Protein AF-A0A0S6U8K5-F1 (afdb_monomer)

Nearest PDB structures (foldseek):
  2ozz-assembly2_B  TM=3.260E-01  e=3.771E+00  Shigella flexneri 2a
  1poy-assembly1_2  TM=2.759E-01  e=5.690E+00  Escherichia coli

Mean predicted aligned error: 10.48 Å

Foldseek 3Di:
DPPPPDPQAEAEAEPDDDDPVVVVVCVVVVHHYAHDDDCVPDVVVVCPVDPPDRD

Solvent-accessible surface area (backbone atoms only — not comparable to full-atom values): 3803 Å² total; per-residue (Å²): 132,88,80,83,69,80,90,69,65,64,48,78,32,84,79,57,83,72,55,69,70,53,50,53,53,38,55,75,67,73,50,47,71,49,61,55,73,59,69,89,78,43,62,80,69,74,62,57,94,46,91,87,64,88,119

pLDDT: mean 72.28, std 15.04, range [44.34, 93.19]

Secondary structure (DSSP, 8-state):
---------EEEEES----HHHHHHHHHTT-EEEEE--TTT-HHHH--SSTT---

Structure (mmCIF, N/CA/C/O backbone):
data_AF-A0A0S6U8K5-F1
#
_entry.id   AF-A0A0S6U8K5-F1
#
loop_
_atom_site.group_PDB
_atom_site.id
_atom_site.type_symbol
_atom_site.label_atom_id
_atom_site.label_alt_id
_atom_site.label_comp_id
_atom_site.label_asym_id
_atom_site.label_entity_id
_atom_site.label_seq_id
_atom_site.pdbx_PDB_ins_code
_atom_site.Cartn_x
_atom_site.Cartn_y
_atom_site.Cartn_z
_atom_site.occupancy
_atom_site.B_iso_or_equiv
_atom_site.auth_seq_id
_atom_site.auth_comp_id
_atom_site.auth_asym_id
_atom_site.auth_atom_id
_atom_site.pdbx_PDB_model_num
ATOM 1 N N . MET A 1 1 ? -32.530 -9.096 10.160 1.00 44.34 1 MET A N 1
ATOM 2 C CA . MET A 1 1 ? -31.878 -8.239 9.148 1.00 44.34 1 MET A CA 1
ATOM 3 C C . MET A 1 1 ? -30.440 -8.708 9.009 1.00 44.34 1 MET A C 1
ATOM 5 O O . MET A 1 1 ? -29.699 -8.607 9.975 1.00 44.34 1 MET 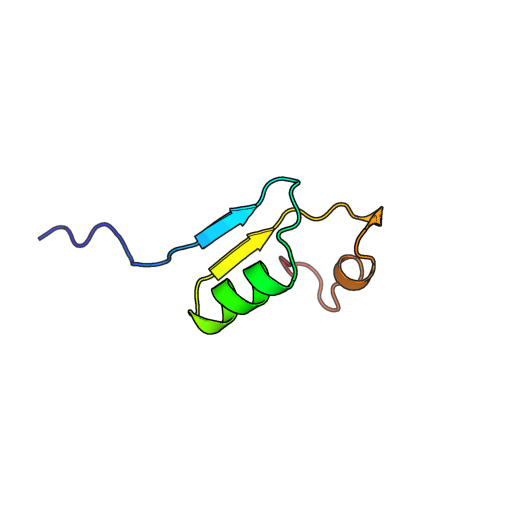A O 1
ATOM 9 N N . CYS A 1 2 ? -30.072 -9.305 7.874 1.00 49.25 2 CYS A N 1
ATOM 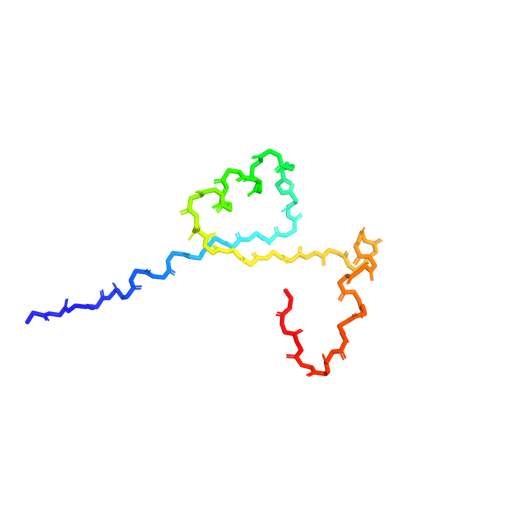10 C CA . CYS A 1 2 ? -28.688 -9.699 7.608 1.00 49.25 2 CYS A CA 1
ATOM 11 C C . CYS A 1 2 ? -27.833 -8.444 7.407 1.00 49.25 2 CYS A C 1
ATOM 13 O O . CYS A 1 2 ? -27.839 -7.864 6.327 1.00 49.25 2 CYS A O 1
ATOM 15 N N . THR A 1 3 ? -27.076 -8.039 8.423 1.00 59.03 3 THR A N 1
ATOM 16 C CA . THR A 1 3 ? -26.001 -7.038 8.315 1.00 59.03 3 THR A CA 1
ATOM 17 C C . THR A 1 3 ? -24.740 -7.667 7.698 1.00 59.03 3 THR A C 1
ATOM 19 O O . THR A 1 3 ? -23.636 -7.519 8.224 1.00 59.03 3 THR A O 1
ATOM 22 N N . LEU A 1 4 ? -24.903 -8.469 6.638 1.00 57.66 4 LEU A N 1
ATOM 23 C CA . LEU A 1 4 ? -23.800 -9.146 5.954 1.00 57.66 4 LEU A CA 1
ATOM 24 C C . LEU A 1 4 ? -23.066 -8.133 5.076 1.00 57.66 4 LEU A C 1
ATOM 26 O O . LEU A 1 4 ? -23.468 -7.851 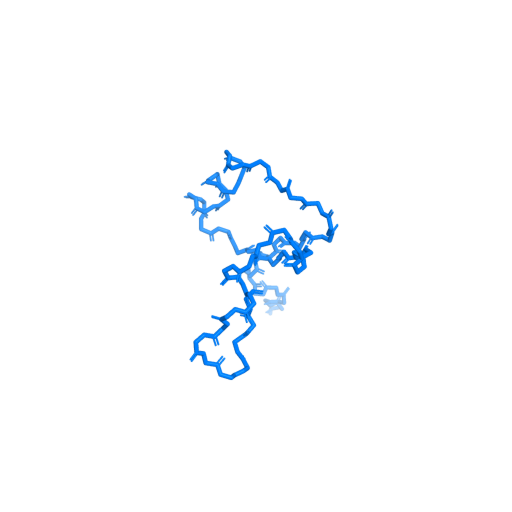3.953 1.00 57.66 4 LEU A O 1
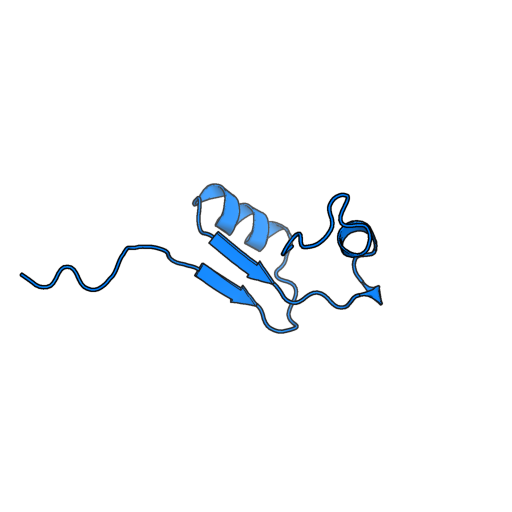ATOM 30 N N . GLY A 1 5 ? -21.998 -7.580 5.637 1.00 54.75 5 GLY A N 1
ATOM 31 C CA . GLY A 1 5 ? -21.115 -6.635 4.973 1.00 54.75 5 GLY A CA 1
ATOM 32 C C . GLY A 1 5 ? -20.525 -5.687 5.999 1.00 54.75 5 GLY A C 1
ATOM 33 O O . GLY A 1 5 ? -20.906 -4.526 6.064 1.00 54.75 5 GLY A O 1
ATOM 34 N N . ALA A 1 6 ? -19.635 -6.186 6.858 1.00 51.22 6 ALA A N 1
ATOM 35 C CA . ALA A 1 6 ? -18.796 -5.292 7.641 1.00 51.22 6 ALA A CA 1
ATOM 36 C C . ALA A 1 6 ? -18.009 -4.418 6.650 1.00 51.22 6 ALA A C 1
ATOM 38 O O . ALA A 1 6 ? -17.231 -4.956 5.864 1.00 51.22 6 ALA A O 1
ATOM 39 N N . ASN A 1 7 ? -18.267 -3.106 6.687 1.00 61.50 7 ASN A N 1
ATOM 40 C CA . ASN A 1 7 ? -17.663 -2.035 5.884 1.00 61.50 7 ASN A CA 1
ATOM 41 C C . ASN A 1 7 ? -16.138 -1.951 6.096 1.00 61.50 7 ASN A C 1
ATOM 43 O O . ASN A 1 7 ? -15.626 -1.014 6.705 1.00 61.50 7 ASN A O 1
ATOM 47 N N . ASN A 1 8 ? -15.403 -2.970 5.663 1.00 66.19 8 ASN A N 1
ATOM 48 C CA . ASN A 1 8 ? -13.948 -3.011 5.665 1.00 66.19 8 ASN A CA 1
ATOM 49 C C . ASN A 1 8 ? -13.475 -2.917 4.219 1.00 66.19 8 ASN A C 1
ATOM 51 O O . ASN A 1 8 ? -12.953 -3.884 3.664 1.00 66.19 8 ASN A O 1
ATOM 55 N N . ASP A 1 9 ? -13.694 -1.748 3.619 1.00 74.62 9 ASP A N 1
ATOM 56 C CA . ASP A 1 9 ? -13.232 -1.460 2.268 1.00 74.62 9 ASP A CA 1
ATOM 57 C C . ASP A 1 9 ? -11.705 -1.584 2.233 1.00 74.62 9 ASP A C 1
ATOM 59 O O . ASP A 1 9 ? -10.976 -0.856 2.915 1.00 74.62 9 ASP A O 1
ATOM 63 N N . LEU A 1 10 ? -11.237 -2.569 1.468 1.00 85.06 10 LEU A N 1
ATOM 64 C CA . LEU A 1 10 ? -9.831 -2.870 1.255 1.00 85.06 10 LEU A CA 1
ATOM 65 C C . LEU A 1 10 ? -9.552 -2.806 -0.244 1.00 85.06 10 LEU A C 1
ATOM 67 O O . LEU A 1 10 ? -10.079 -3.605 -1.018 1.00 85.06 10 LEU A O 1
ATOM 71 N N . ILE A 1 11 ? -8.699 -1.873 -0.653 1.00 86.94 11 ILE A N 1
ATOM 72 C CA . ILE A 1 11 ? -8.241 -1.778 -2.040 1.00 86.94 11 ILE A CA 1
ATOM 73 C C . ILE A 1 11 ? -7.070 -2.745 -2.244 1.00 86.94 11 ILE A C 1
ATOM 75 O O . ILE A 1 11 ? -6.097 -2.717 -1.493 1.00 86.94 11 ILE A O 1
ATOM 79 N N . LEU A 1 12 ? -7.144 -3.589 -3.273 1.00 88.62 12 LEU A N 1
ATOM 80 C CA . LEU A 1 12 ? -6.084 -4.534 -3.626 1.00 88.62 12 LEU A CA 1
ATOM 81 C C . LEU A 1 12 ? -5.329 -4.054 -4.869 1.00 88.62 12 LEU A C 1
ATOM 83 O O . LEU A 1 12 ? -5.920 -3.906 -5.939 1.00 88.62 12 LEU A O 1
ATOM 87 N N . PHE A 1 13 ? -4.016 -3.867 -4.743 1.00 86.81 13 PHE A N 1
ATOM 88 C CA . PHE A 1 13 ? -3.127 -3.535 -5.857 1.00 86.81 13 PHE A CA 1
ATOM 89 C C . PHE A 1 13 ? -2.228 -4.734 -6.200 1.00 86.81 13 PHE A C 1
ATOM 91 O O . PHE A 1 13 ? -1.268 -5.028 -5.483 1.00 86.81 13 PHE A O 1
ATOM 98 N N . ASP A 1 14 ? -2.505 -5.420 -7.315 1.00 80.94 14 ASP A N 1
ATOM 99 C CA . ASP A 1 14 ? -1.627 -6.471 -7.850 1.00 80.94 14 ASP A CA 1
ATOM 100 C C . ASP A 1 14 ? -0.664 -5.878 -8.893 1.00 80.94 14 ASP A C 1
ATOM 102 O O . ASP A 1 14 ? -1.058 -5.563 -10.013 1.00 80.94 14 ASP A O 1
ATOM 106 N N . ARG A 1 15 ? 0.615 -5.727 -8.516 1.00 67.12 15 ARG A N 1
ATOM 107 C CA . ARG A 1 15 ? 1.756 -5.380 -9.398 1.00 67.12 15 ARG A CA 1
ATOM 108 C C . ARG A 1 15 ? 1.693 -4.016 -10.110 1.00 67.12 15 ARG A C 1
ATOM 110 O O . ARG A 1 15 ? 2.492 -3.770 -11.011 1.00 67.12 15 ARG A O 1
ATOM 117 N N . GLY A 1 16 ? 0.821 -3.113 -9.668 1.00 68.94 16 GLY A N 1
ATOM 118 C CA . GLY A 1 16 ? 0.799 -1.705 -10.066 1.00 68.94 16 GLY A CA 1
ATOM 119 C C . GLY A 1 16 ? 1.029 -0.804 -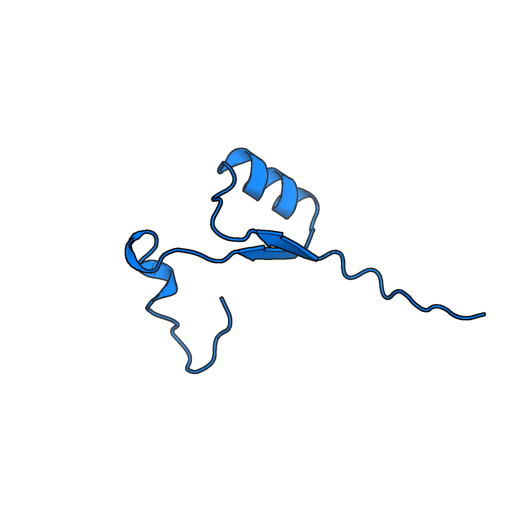8.858 1.00 68.94 16 GLY A C 1
ATOM 120 O O . GLY A 1 16 ? 0.293 -0.899 -7.880 1.00 68.94 16 GLY A O 1
ATOM 121 N N . TYR A 1 17 ? 2.041 0.063 -8.929 1.00 74.50 17 TYR A N 1
ATOM 122 C CA . TYR A 1 17 ? 2.274 1.091 -7.917 1.00 74.50 17 TYR A CA 1
ATOM 123 C C . TYR A 1 17 ? 1.405 2.302 -8.246 1.00 74.50 17 TYR A C 1
ATOM 125 O O . TYR A 1 17 ? 1.614 2.927 -9.291 1.00 74.50 17 TYR A O 1
ATOM 133 N N . PRO A 1 18 ? 0.431 2.660 -7.400 1.00 82.62 18 PRO A N 1
ATOM 134 C CA . PRO A 1 18 ? -0.271 3.914 -7.558 1.00 82.62 18 PRO A CA 1
ATOM 135 C C . PRO A 1 18 ? 0.704 5.075 -7.387 1.00 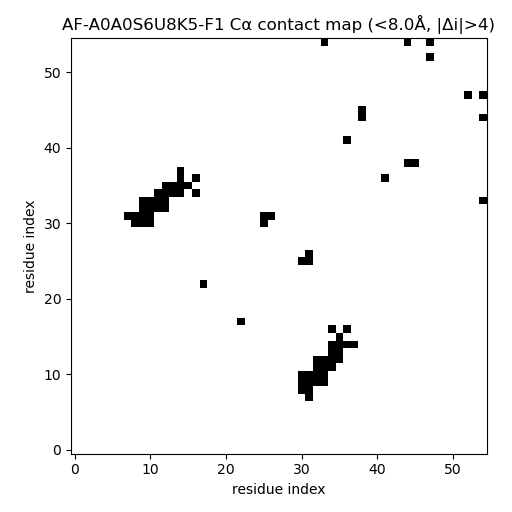82.62 18 PRO A C 1
ATOM 137 O O . PRO A 1 18 ? 1.723 4.963 -6.702 1.00 82.62 18 PRO A O 1
ATOM 140 N N . SER A 1 19 ? 0.385 6.212 -7.999 1.00 88.00 19 SER A N 1
ATOM 141 C CA . SER A 1 19 ? 1.172 7.420 -7.776 1.00 88.00 19 SER A CA 1
ATOM 142 C C . SER A 1 19 ? 1.142 7.809 -6.295 1.00 88.00 19 SER A C 1
ATOM 144 O O . SER A 1 19 ? 0.168 7.536 -5.590 1.00 88.00 19 SER A O 1
ATOM 146 N N . GLN A 1 20 ? 2.184 8.501 -5.831 1.00 85.88 20 GLN A N 1
ATOM 147 C CA . GLN A 1 20 ? 2.242 9.023 -4.462 1.00 85.88 20 GLN A CA 1
ATOM 148 C C . GLN A 1 20 ? 0.977 9.820 -4.111 1.00 85.88 20 GLN A C 1
ATOM 150 O O . GLN A 1 20 ? 0.368 9.584 -3.074 1.00 85.88 20 GLN A O 1
ATOM 155 N N . ASN A 1 21 ? 0.523 10.682 -5.027 1.00 92.38 21 ASN A N 1
ATOM 156 C CA . ASN A 1 21 ? -0.696 11.475 -4.858 1.00 92.38 21 ASN A CA 1
ATOM 157 C C . ASN A 1 21 ? -1.939 10.602 -4.631 1.00 92.38 21 ASN A C 1
ATOM 159 O O . ASN A 1 21 ? -2.826 10.979 -3.868 1.00 92.38 21 ASN A O 1
ATOM 163 N N . PHE A 1 22 ? -2.015 9.438 -5.282 1.00 90.00 22 PHE A N 1
ATOM 164 C CA . PHE A 1 22 ? -3.133 8.517 -5.112 1.00 90.00 22 PHE A CA 1
ATOM 165 C C . PHE A 1 22 ? -3.083 7.795 -3.764 1.00 90.00 22 PHE A C 1
ATOM 167 O O . PHE A 1 22 ? -4.114 7.676 -3.108 1.00 90.00 22 PHE A O 1
ATOM 174 N N . ILE A 1 23 ? -1.894 7.378 -3.315 1.00 88.44 23 ILE A N 1
ATOM 175 C CA . ILE A 1 23 ? -1.718 6.804 -1.972 1.00 88.44 23 ILE A CA 1
ATOM 176 C C . ILE A 1 23 ? -2.111 7.832 -0.905 1.00 88.44 23 ILE A C 1
ATOM 178 O O . ILE A 1 23 ? -2.934 7.529 -0.045 1.00 88.44 23 ILE A O 1
ATOM 182 N N . THR A 1 24 ? -1.630 9.075 -1.012 1.00 90.56 24 THR A N 1
ATOM 183 C CA . THR A 1 24 ? -1.997 10.155 -0.081 1.00 90.56 24 THR A CA 1
ATOM 184 C C . THR A 1 24 ? -3.506 10.413 -0.062 1.00 90.56 24 THR A C 1
ATOM 186 O O . THR A 1 24 ? -4.081 10.625 1.004 1.00 90.56 24 THR A O 1
ATOM 189 N N . LEU A 1 25 ? -4.179 10.352 -1.217 1.00 92.19 25 LEU A N 1
ATOM 190 C CA . LEU A 1 25 ? -5.637 10.475 -1.292 1.00 92.19 25 LEU A CA 1
ATOM 191 C C . LEU A 1 25 ? -6.347 9.337 -0.542 1.00 92.19 25 LEU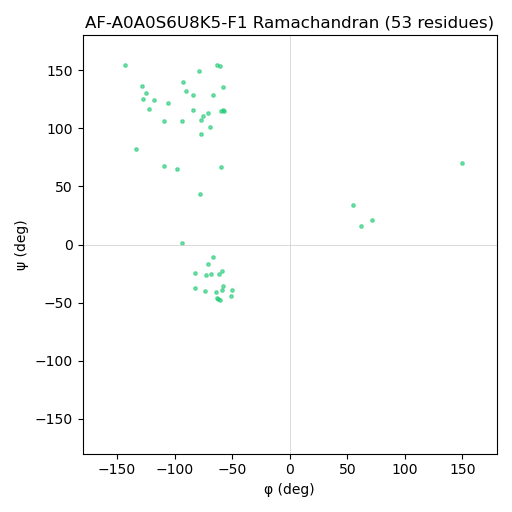 A C 1
ATOM 193 O O . LEU A 1 25 ? -7.283 9.604 0.211 1.00 92.19 25 LEU A O 1
ATOM 197 N N . ILE A 1 26 ? -5.920 8.088 -0.736 1.00 90.44 26 ILE A N 1
ATOM 198 C CA . ILE A 1 26 ? -6.494 6.911 -0.062 1.00 90.44 26 ILE A CA 1
ATOM 199 C C . ILE A 1 26 ? -6.310 7.017 1.457 1.00 90.44 26 ILE A C 1
ATOM 201 O O . ILE A 1 26 ? -7.276 6.851 2.206 1.00 90.44 26 ILE A O 1
ATOM 205 N N . GLU A 1 27 ? -5.105 7.370 1.904 1.00 88.44 27 GLU A N 1
ATOM 206 C CA . GLU A 1 27 ? -4.785 7.550 3.324 1.00 88.44 27 GLU A CA 1
ATOM 207 C C . GLU A 1 27 ? -5.583 8.698 3.949 1.00 88.44 27 GLU A C 1
ATOM 209 O O . GLU A 1 27 ? -6.136 8.537 5.037 1.00 88.44 27 GLU A O 1
ATOM 214 N N . SER A 1 28 ? -5.752 9.819 3.234 1.00 93.19 28 SER A N 1
ATOM 215 C CA . SER A 1 28 ? -6.573 10.950 3.701 1.00 93.19 28 SER A CA 1
ATOM 216 C C . SER A 1 28 ? -8.044 10.579 3.921 1.00 93.19 28 SER A C 1
ATOM 218 O O . SER A 1 28 ? -8.734 11.208 4.721 1.00 93.19 28 SER A O 1
ATOM 220 N N . LYS A 1 29 ? -8.525 9.542 3.223 1.00 89.75 29 LYS A N 1
ATOM 221 C CA . LYS A 1 29 ? -9.889 9.015 3.336 1.00 89.75 29 LYS A CA 1
ATOM 222 C C . LYS A 1 29 ? -10.010 7.861 4.331 1.00 89.75 29 LYS A C 1
ATOM 224 O O . LYS A 1 29 ? -11.106 7.328 4.485 1.00 89.75 29 LYS A O 1
ATOM 229 N N . ASN A 1 30 ? -8.918 7.480 4.997 1.00 87.94 30 ASN A N 1
ATOM 230 C CA . ASN A 1 30 ? -8.858 6.347 5.921 1.00 87.94 30 ASN A CA 1
ATOM 231 C C . ASN A 1 30 ? -9.327 5.018 5.286 1.00 87.94 30 ASN A C 1
ATOM 233 O O . ASN A 1 30 ? -9.943 4.179 5.945 1.00 87.94 30 ASN A O 1
ATOM 237 N N . ILE A 1 31 ? -9.060 4.840 3.987 1.00 87.88 31 ILE A N 1
ATOM 238 C CA . ILE A 1 31 ? -9.372 3.607 3.254 1.00 87.88 31 ILE A CA 1
ATOM 239 C C . ILE A 1 31 ? -8.171 2.665 3.360 1.00 87.88 31 ILE A C 1
ATOM 241 O O . ILE A 1 31 ? -7.029 3.068 3.134 1.00 87.88 31 ILE A O 1
ATOM 245 N N . LYS A 1 32 ? -8.417 1.396 3.694 1.00 88.06 32 LYS A N 1
ATOM 246 C CA . LYS A 1 32 ? -7.353 0.393 3.813 1.00 88.06 32 LYS A CA 1
ATOM 247 C C . LYS A 1 32 ? -6.933 -0.096 2.429 1.00 88.06 32 LYS A C 1
ATOM 249 O O . LYS A 1 32 ? -7.752 -0.191 1.515 1.00 88.06 32 LYS A O 1
ATOM 254 N N . TYR A 1 33 ? -5.667 -0.473 2.281 1.00 88.06 33 TYR A N 1
ATOM 255 C CA . TYR A 1 33 ? -5.171 -1.095 1.058 1.00 88.06 33 TYR A CA 1
ATOM 256 C C . TYR A 1 33 ? -4.124 -2.175 1.342 1.00 88.06 33 TYR A C 1
ATOM 258 O O . TYR A 1 33 ? -3.455 -2.145 2.370 1.00 88.06 33 TYR A O 1
ATOM 266 N N . LEU A 1 34 ? -3.998 -3.123 0.414 1.00 87.31 34 LEU A N 1
ATOM 267 C CA . LEU A 1 34 ? -2.919 -4.106 0.350 1.00 87.31 34 LEU A CA 1
ATOM 268 C C . LEU A 1 34 ? -2.272 -3.996 -1.028 1.00 87.31 34 LEU A C 1
ATOM 270 O O . LEU A 1 34 ? -2.961 -4.000 -2.052 1.00 87.31 34 LEU A O 1
ATOM 274 N N . MET A 1 35 ? -0.947 -3.904 -1.061 1.00 85.56 35 MET A N 1
ATOM 275 C CA . MET A 1 35 ? -0.199 -3.748 -2.302 1.00 85.56 35 MET A CA 1
ATOM 276 C C . MET A 1 35 ? 0.887 -4.800 -2.409 1.00 85.56 35 MET A C 1
ATOM 278 O O . MET A 1 35 ? 1.773 -4.893 -1.565 1.00 85.56 35 MET A O 1
ATOM 282 N N . ARG A 1 36 ? 0.872 -5.549 -3.511 1.00 80.69 36 ARG A N 1
ATOM 283 C CA . ARG A 1 36 ? 1.985 -6.429 -3.848 1.00 80.69 36 ARG A CA 1
ATOM 284 C C . ARG A 1 36 ? 3.128 -5.603 -4.424 1.00 80.69 36 ARG A C 1
ATOM 286 O O . ARG A 1 36 ? 3.070 -5.170 -5.575 1.00 80.69 36 ARG A O 1
ATOM 293 N N . VAL A 1 37 ? 4.189 -5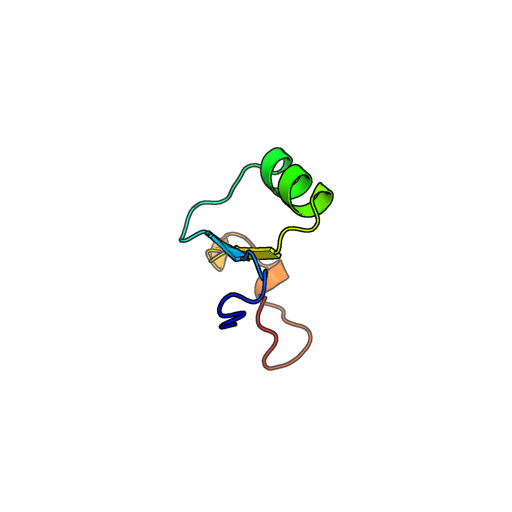.441 -3.644 1.00 75.81 37 VAL A N 1
ATOM 294 C CA . VAL A 1 37 ? 5.422 -4.785 -4.088 1.00 75.81 37 VAL A CA 1
ATOM 295 C C . VAL A 1 37 ? 6.421 -5.815 -4.621 1.00 75.81 37 VAL A C 1
ATOM 297 O O . VAL A 1 37 ? 6.574 -6.904 -4.074 1.00 75.81 37 VAL A O 1
ATOM 300 N N . ASN A 1 38 ? 7.117 -5.490 -5.710 1.00 73.94 38 ASN A N 1
ATOM 301 C CA . ASN A 1 38 ? 8.318 -6.219 -6.104 1.00 73.94 38 ASN A CA 1
ATOM 302 C C . ASN A 1 38 ? 9.414 -5.988 -5.055 1.00 73.94 38 ASN A C 1
ATOM 304 O O . ASN A 1 38 ? 9.751 -4.842 -4.752 1.00 73.94 38 ASN A O 1
ATOM 308 N N . GLU A 1 39 ? 10.002 -7.071 -4.558 1.00 69.69 39 GLU A N 1
ATOM 309 C CA . GLU A 1 39 ? 11.101 -7.067 -3.586 1.00 69.69 39 GLU A CA 1
ATOM 310 C C . GLU A 1 39 ? 12.247 -6.129 -4.007 1.00 69.69 39 GLU A C 1
ATOM 312 O O . GLU A 1 39 ? 12.791 -5.372 -3.204 1.00 69.69 39 GLU A O 1
ATOM 317 N N . LYS A 1 40 ? 12.575 -6.080 -5.302 1.00 69.12 40 LYS A N 1
ATOM 318 C CA . LYS A 1 40 ? 13.658 -5.226 -5.811 1.00 69.12 40 LYS A CA 1
ATOM 319 C C . LYS A 1 40 ? 13.354 -3.728 -5.718 1.00 69.12 40 LYS A C 1
ATOM 321 O O . LYS A 1 40 ? 14.290 -2.933 -5.693 1.00 69.12 40 LYS A O 1
ATOM 326 N N . PHE A 1 41 ? 12.077 -3.346 -5.701 1.00 65.62 41 PHE A N 1
ATOM 327 C CA . PHE A 1 41 ? 11.640 -1.950 -5.756 1.00 65.62 41 PHE A CA 1
ATOM 328 C C . PHE A 1 41 ? 11.676 -1.269 -4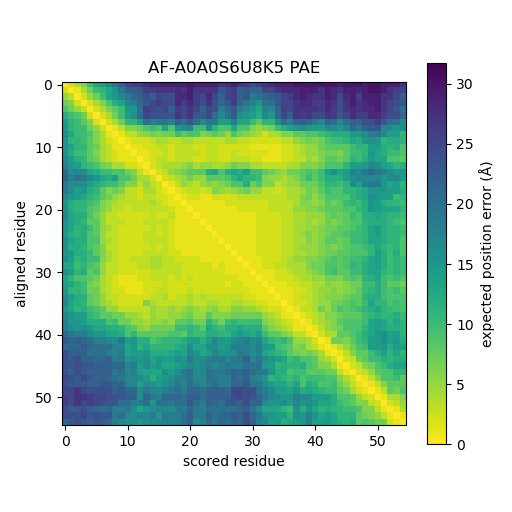.386 1.00 65.62 41 PHE A C 1
ATOM 330 O O . PHE A 1 41 ? 12.050 -0.104 -4.295 1.00 65.62 41 PHE A O 1
ATOM 337 N N . PHE A 1 42 ? 11.326 -1.982 -3.312 1.00 63.06 42 PHE A N 1
ATOM 338 C CA . PHE A 1 42 ? 11.173 -1.368 -1.994 1.00 63.06 42 PHE A CA 1
ATOM 339 C C . PHE A 1 42 ? 11.866 -2.189 -0.903 1.00 63.06 42 PHE A C 1
ATOM 341 O O . PHE A 1 42 ? 11.249 -2.954 -0.164 1.00 63.06 42 PHE A O 1
ATOM 348 N N . LYS A 1 43 ? 13.185 -1.999 -0.772 1.00 57.06 43 LYS A N 1
ATOM 349 C CA . LYS A 1 43 ? 14.019 -2.699 0.225 1.00 57.06 43 LYS A CA 1
ATOM 350 C C . LYS A 1 43 ? 13.587 -2.460 1.678 1.00 57.06 43 LYS A C 1
ATOM 352 O O . LYS A 1 43 ? 13.880 -3.288 2.531 1.00 57.06 43 LYS A O 1
ATOM 357 N N . ALA A 1 44 ? 12.873 -1.368 1.964 1.00 57.22 44 ALA A N 1
ATOM 358 C CA . ALA A 1 44 ? 12.344 -1.087 3.299 1.00 57.22 44 ALA A CA 1
ATOM 359 C C . ALA A 1 44 ? 11.183 -2.019 3.715 1.00 57.22 44 ALA A C 1
ATOM 361 O O . ALA A 1 44 ? 10.924 -2.142 4.905 1.00 57.22 44 ALA A O 1
ATOM 362 N N . VAL A 1 45 ? 10.541 -2.728 2.772 1.00 57.22 45 VAL A N 1
ATOM 363 C CA . VAL A 1 45 ? 9.555 -3.794 3.061 1.00 57.22 45 VAL A CA 1
ATOM 364 C C . VAL A 1 45 ? 10.252 -5.129 3.364 1.00 57.22 45 VAL A C 1
ATOM 366 O O . VAL A 1 45 ? 9.711 -5.960 4.080 1.00 57.22 45 VAL A O 1
ATOM 369 N N . ILE A 1 46 ? 11.482 -5.338 2.882 1.00 54.38 46 ILE A N 1
ATOM 370 C CA . ILE A 1 46 ? 12.206 -6.610 3.062 1.00 54.38 46 ILE A CA 1
ATOM 371 C C . ILE A 1 46 ? 12.699 -6.791 4.508 1.00 54.38 46 ILE A C 1
ATOM 373 O O . ILE A 1 46 ? 12.806 -7.915 4.989 1.00 54.38 46 ILE A O 1
ATOM 377 N N . ASN A 1 47 ? 12.932 -5.699 5.238 1.00 55.62 47 ASN A N 1
ATOM 378 C CA . ASN A 1 47 ? 13.346 -5.744 6.639 1.00 55.62 47 ASN A CA 1
ATOM 379 C C . ASN A 1 47 ? 12.147 -5.536 7.568 1.00 55.62 47 ASN A C 1
ATOM 381 O O . ASN A 1 47 ? 12.082 -4.538 8.284 1.00 55.62 47 ASN A O 1
ATOM 385 N N . ALA A 1 48 ? 11.196 -6.472 7.561 1.00 57.09 48 ALA A N 1
ATOM 386 C CA . ALA A 1 48 ? 10.171 -6.521 8.595 1.00 57.09 48 ALA A CA 1
ATOM 387 C C . ALA A 1 48 ? 10.861 -6.639 9.974 1.00 57.09 48 ALA A C 1
ATOM 389 O O . ALA A 1 48 ? 11.513 -7.651 10.238 1.00 57.09 48 ALA A O 1
ATOM 390 N N . PRO A 1 49 ? 10.752 -5.642 10.875 1.00 58.88 49 PRO A N 1
ATOM 391 C CA . PRO A 1 49 ? 11.426 -5.678 12.177 1.00 58.88 49 PRO A CA 1
ATOM 392 C C . PRO A 1 49 ? 10.882 -6.782 13.098 1.00 58.88 49 PRO A C 1
ATOM 394 O O . PRO A 1 49 ? 11.467 -7.064 14.143 1.00 58.88 49 PRO A O 1
ATOM 397 N N . LYS A 1 50 ? 9.755 -7.404 12.731 1.00 57.00 50 LYS A N 1
ATOM 398 C CA . LYS A 1 50 ? 9.131 -8.522 13.438 1.00 57.00 50 LYS A CA 1
ATOM 399 C C . LYS A 1 50 ? 8.859 -9.664 12.464 1.00 57.00 50 LYS A C 1
ATOM 401 O O . LYS A 1 50 ? 8.330 -9.445 11.376 1.00 57.00 50 LYS A O 1
ATOM 406 N N . ALA A 1 51 ? 9.166 -10.889 12.886 1.00 51.56 51 ALA A N 1
ATOM 407 C CA . ALA A 1 51 ? 8.764 -12.085 12.157 1.00 51.56 51 ALA A CA 1
ATOM 408 C C . ALA A 1 51 ? 7.229 -12.117 12.005 1.00 51.56 51 ALA A C 1
ATOM 410 O O . ALA A 1 51 ? 6.508 -11.851 12.968 1.00 51.56 51 ALA A O 1
ATOM 411 N N . ASN A 1 52 ? 6.747 -12.450 10.803 1.00 52.31 52 ASN A N 1
ATOM 412 C CA . ASN A 1 52 ? 5.327 -12.532 10.416 1.00 52.31 52 ASN A CA 1
ATOM 413 C C . ASN A 1 52 ? 4.566 -11.199 10.289 1.00 52.31 52 ASN A C 1
ATOM 415 O O . ASN A 1 52 ? 3.335 -11.192 10.325 1.00 52.31 52 ASN A O 1
ATOM 419 N N . GLN A 1 53 ? 5.253 -10.068 10.112 1.00 55.78 53 GLN A N 1
ATOM 420 C CA . GLN A 1 53 ? 4.572 -8.835 9.720 1.00 55.78 53 GLN A CA 1
ATOM 421 C C . GLN A 1 53 ? 4.095 -8.949 8.265 1.00 55.78 53 GLN A C 1
ATOM 423 O O . GLN A 1 53 ? 4.905 -9.004 7.343 1.00 55.78 53 GLN A O 1
ATOM 428 N N . VAL A 1 54 ? 2.778 -8.981 8.064 1.00 54.00 54 VAL A N 1
ATOM 429 C CA . VAL A 1 54 ? 2.173 -8.738 6.750 1.00 54.00 54 VAL A CA 1
ATOM 430 C C . VAL A 1 54 ? 2.266 -7.231 6.512 1.00 54.00 54 VAL A C 1
ATOM 432 O O . VAL A 1 54 ? 1.656 -6.464 7.259 1.00 54.00 54 VAL A O 1
ATOM 435 N N . ILE A 1 55 ? 3.105 -6.822 5.558 1.00 55.09 55 ILE A N 1
ATOM 436 C CA . ILE A 1 55 ? 3.256 -5.428 5.113 1.00 55.09 55 ILE A CA 1
ATOM 437 C C . ILE A 1 55 ? 2.361 -5.207 3.898 1.00 55.09 55 ILE A C 1
ATOM 439 O O . ILE A 1 55 ? 2.349 -6.100 3.021 1.00 55.09 55 ILE A O 1
#

Sequence (55 aa):
MCTLGANNDLILFDRGYPSQNFITLIESKNIKYLMRVNEKFFKAVINAPKANQVI

Radius of gyration: 14.32 Å; Cα contacts (8 Å, |Δi|>4): 38; chains: 1; bounding box: 46×24×24 Å

Organism: NCBI:txid1407017